Protein AF-A0A5N6WGV6-F1 (afdb_monomer_lite)

Sequence (139 aa):
MADHITPPGTVAKSPLTPPPSDRKVSFGVSSVVNVLRSHKKGCGVKPWAVYLLSPDNYEGILRALDSDSYLKSYLEDKIHHDYHPLPSRLTIRMPTPVHKIFCANVVRNIMKQLERFKQCNIGPKRDMQKKFNTSHRHD

Foldseek 3Di:
DDDDDDDPDPPPPPPPDDDPPPPQDADALVRVLVVLVCVVVVHPDDQKDKGQAAPVRVVVNVVVCVVPVPSVVCCVPFWDWDADNVSSMIMIHGQDPVNVVVVVVVVVVVVVVVVVVVVVVPDPPPPPDDDDDPDDDDD

pLDDT: mean 78.4, std 17.72, range [40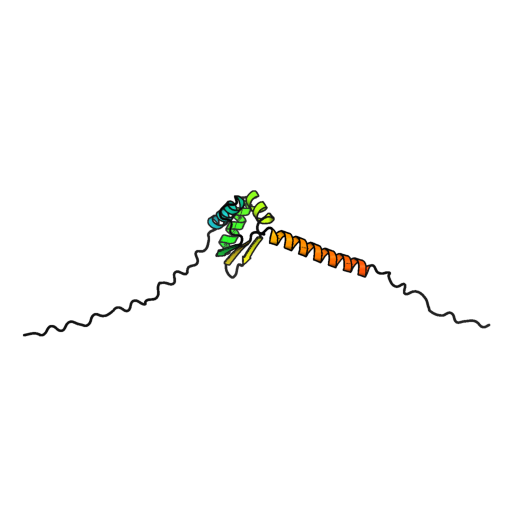.16, 97.75]

Structure (mmCIF, N/CA/C/O backbone):
data_AF-A0A5N6WGV6-F1
#
_entry.id   AF-A0A5N6WGV6-F1
#
loop_
_atom_site.group_PDB
_atom_site.id
_atom_site.type_symbol
_atom_site.label_atom_id
_atom_site.label_alt_id
_atom_site.label_comp_id
_atom_site.label_asym_id
_atom_site.label_entity_id
_atom_site.label_seq_id
_atom_site.pdbx_PDB_ins_code
_atom_site.Cartn_x
_atom_site.Cartn_y
_atom_site.Cartn_z
_atom_site.occupancy
_atom_site.B_iso_or_equiv
_atom_site.auth_seq_id
_atom_site.auth_comp_id
_atom_site.auth_asym_id
_atom_site.auth_atom_id
_atom_site.pdbx_PDB_model_num
ATOM 1 N N . MET A 1 1 ? -5.534 -24.717 -80.598 1.00 40.16 1 MET A N 1
ATOM 2 C CA . MET A 1 1 ? -5.044 -23.521 -79.883 1.00 40.16 1 MET A CA 1
ATOM 3 C C . MET A 1 1 ? -5.454 -23.701 -78.432 1.00 40.16 1 MET A C 1
ATOM 5 O O . MET A 1 1 ? -6.576 -24.129 -78.217 1.00 40.16 1 MET A O 1
ATOM 9 N N . ALA A 1 2 ? -4.515 -23.592 -77.492 1.00 43.16 2 ALA A N 1
ATOM 10 C CA . ALA A 1 2 ? -4.684 -24.050 -76.112 1.00 43.16 2 ALA A CA 1
ATOM 11 C C . ALA A 1 2 ? -5.329 -22.968 -75.233 1.00 43.16 2 ALA A C 1
ATOM 13 O O . ALA A 1 2 ? -4.812 -21.854 -75.162 1.00 43.16 2 ALA A O 1
ATOM 14 N N . ASP A 1 3 ? -6.422 -23.318 -74.554 1.00 51.19 3 ASP A N 1
ATOM 15 C CA . ASP A 1 3 ? -7.105 -22.453 -73.595 1.00 51.19 3 ASP A CA 1
ATOM 16 C C . ASP A 1 3 ? -6.370 -22.466 -72.246 1.00 51.19 3 ASP A C 1
ATOM 18 O O . ASP A 1 3 ? -6.244 -23.492 -71.573 1.00 51.19 3 ASP A O 1
ATOM 22 N N . HIS A 1 4 ? -5.854 -21.299 -71.862 1.00 55.84 4 HIS A N 1
ATOM 23 C CA . HIS A 1 4 ? -5.210 -21.036 -70.579 1.00 55.84 4 HIS A CA 1
ATOM 24 C C . HIS A 1 4 ? -6.254 -21.036 -69.449 1.00 55.84 4 HIS A C 1
ATOM 26 O O . HIS A 1 4 ? -6.951 -20.046 -69.237 1.00 55.84 4 HIS A O 1
ATOM 32 N N . ILE A 1 5 ? -6.338 -22.125 -68.683 1.00 55.97 5 ILE A N 1
ATOM 33 C CA . ILE A 1 5 ? -7.098 -22.159 -67.426 1.00 55.97 5 ILE A CA 1
ATOM 34 C C . ILE A 1 5 ? -6.183 -21.654 -66.302 1.00 55.97 5 ILE A C 1
ATOM 36 O O . ILE A 1 5 ? -5.235 -22.328 -65.900 1.00 55.97 5 ILE A O 1
ATOM 40 N N . THR A 1 6 ? -6.446 -20.446 -65.803 1.00 60.00 6 THR A N 1
ATOM 41 C CA . THR A 1 6 ? -5.812 -19.899 -64.593 1.00 60.00 6 THR A CA 1
ATOM 42 C C . THR A 1 6 ? -6.353 -20.631 -63.353 1.00 60.00 6 THR A C 1
ATOM 44 O O . THR A 1 6 ? -7.573 -20.724 -63.208 1.00 60.00 6 THR A O 1
ATOM 47 N N . PRO A 1 7 ? -5.512 -21.140 -62.431 1.00 64.75 7 PRO A N 1
ATOM 48 C CA . PRO A 1 7 ? -6.003 -21.745 -61.195 1.00 64.75 7 PRO A CA 1
ATOM 49 C C . PRO A 1 7 ? -6.615 -20.668 -60.283 1.00 64.75 7 PRO A C 1
ATOM 51 O O . PRO A 1 7 ? -6.072 -19.562 -60.213 1.00 64.75 7 PRO A O 1
ATOM 54 N N . PRO A 1 8 ? -7.701 -20.955 -59.542 1.00 55.06 8 PRO A N 1
ATOM 55 C CA . PRO A 1 8 ? -8.244 -20.001 -58.587 1.00 55.06 8 PRO A CA 1
ATOM 56 C C . PRO A 1 8 ? -7.237 -19.803 -57.450 1.00 55.06 8 PRO A C 1
ATOM 58 O O . PRO A 1 8 ? -6.778 -20.763 -56.831 1.00 55.06 8 PRO A O 1
ATOM 61 N N . GLY A 1 9 ? -6.878 -18.544 -57.197 1.00 47.94 9 GLY A N 1
ATOM 62 C CA . GLY A 1 9 ? -5.940 -18.163 -56.150 1.00 47.94 9 GLY A CA 1
ATOM 63 C C . GLY A 1 9 ? -6.399 -18.669 -54.786 1.00 47.94 9 GLY A C 1
ATOM 64 O O . GLY A 1 9 ? -7.465 -18.298 -54.293 1.00 47.94 9 GLY A O 1
ATOM 65 N N . THR A 1 10 ? -5.577 -19.514 -54.171 1.00 56.72 10 THR A N 1
ATOM 66 C CA . THR A 1 10 ? -5.733 -19.959 -52.790 1.00 56.72 10 THR A CA 1
ATOM 67 C C . THR A 1 10 ? -5.670 -18.737 -51.882 1.00 56.72 10 THR A C 1
ATOM 69 O O . THR A 1 10 ? -4.593 -18.229 -51.572 1.00 56.72 10 THR A O 1
ATOM 72 N N . VAL A 1 11 ? -6.829 -18.242 -51.449 1.00 60.62 11 VAL A N 1
ATOM 73 C CA . VAL A 1 11 ? -6.900 -17.284 -50.347 1.00 60.62 11 VAL A CA 1
ATOM 74 C C . VAL A 1 11 ? -6.426 -18.031 -49.109 1.00 60.62 11 VAL A C 1
ATOM 76 O O . VAL A 1 11 ? -7.176 -18.797 -48.500 1.00 60.62 11 VAL A O 1
ATOM 79 N N . ALA A 1 12 ? -5.158 -17.838 -48.753 1.00 54.72 12 ALA A N 1
ATOM 80 C CA . ALA A 1 12 ? -4.668 -18.168 -47.432 1.00 54.72 12 ALA A CA 1
ATOM 81 C C . ALA A 1 12 ? -5.541 -17.396 -46.436 1.00 54.72 12 ALA A C 1
ATOM 83 O O . ALA A 1 12 ? -5.409 -16.182 -46.277 1.00 54.72 12 ALA A O 1
ATOM 84 N N . LYS A 1 13 ? -6.492 -18.093 -45.806 1.00 57.94 13 LYS A N 1
ATOM 85 C CA . LYS A 1 13 ? -7.218 -17.595 -44.640 1.00 57.94 13 LYS A CA 1
ATOM 86 C C . LYS A 1 13 ? -6.210 -17.501 -43.500 1.00 57.94 13 LYS A C 1
ATOM 88 O O . LYS A 1 13 ? -6.140 -18.386 -42.653 1.00 57.94 13 LYS A O 1
ATOM 93 N N . SER A 1 14 ? -5.407 -16.443 -43.493 1.00 59.81 14 SER A N 1
ATOM 94 C CA . SER A 1 14 ? -4.746 -16.011 -42.270 1.00 59.81 14 SER A CA 1
ATOM 95 C C . SER A 1 14 ? -5.850 -15.772 -41.238 1.00 59.81 14 SER A C 1
ATOM 97 O O . SER A 1 14 ? -6.802 -15.044 -41.541 1.00 59.81 14 SER A O 1
ATOM 99 N N . PRO A 1 15 ? -5.807 -16.411 -40.060 1.00 60.44 15 PRO A N 1
ATOM 100 C CA . PRO A 1 15 ? -6.815 -16.168 -39.044 1.00 60.44 15 PRO A CA 1
ATOM 101 C C . PRO A 1 15 ? -6.777 -14.681 -38.664 1.00 60.44 15 PRO A C 1
ATOM 103 O O . PRO A 1 15 ? -5.726 -14.146 -38.327 1.00 60.44 15 PRO A O 1
ATOM 106 N N . LEU A 1 16 ? -7.936 -14.020 -38.724 1.00 60.38 16 LEU A N 1
ATOM 107 C CA . LEU A 1 16 ? -8.143 -12.600 -38.392 1.00 60.38 16 LEU A CA 1
ATOM 108 C C . LEU A 1 16 ? -8.002 -12.284 -36.893 1.00 60.38 16 LEU A C 1
ATOM 110 O O . LEU A 1 16 ? -8.313 -11.177 -36.461 1.00 60.38 16 LEU A O 1
ATOM 114 N N . THR A 1 17 ? -7.557 -13.234 -36.075 1.00 60.72 17 THR A N 1
ATOM 115 C CA . THR A 1 17 ? -7.264 -12.961 -34.671 1.00 60.72 17 THR A CA 1
ATOM 116 C C . TH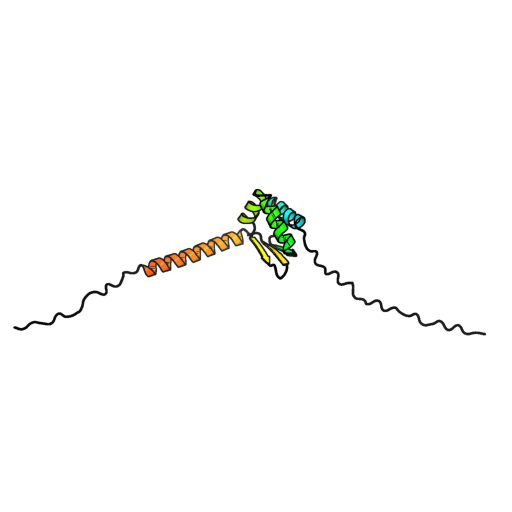R A 1 17 ? -5.900 -12.285 -34.574 1.00 60.72 17 THR A C 1
ATOM 118 O O . THR A 1 17 ? -4.899 -12.926 -34.911 1.00 60.72 17 THR A O 1
ATOM 121 N N . PRO A 1 18 ? -5.810 -11.029 -34.089 1.00 65.75 18 PRO A N 1
ATOM 122 C CA . PRO A 1 18 ? -4.525 -10.513 -33.647 1.00 65.75 18 PRO A CA 1
ATOM 123 C C . PRO A 1 18 ? -3.945 -11.496 -32.617 1.00 65.75 18 PRO A C 1
ATOM 125 O O . PRO A 1 18 ? -4.715 -12.103 -31.859 1.00 65.75 18 PRO A O 1
ATOM 128 N N . PRO A 1 19 ? -2.614 -11.694 -32.573 1.00 63.59 19 PRO A N 1
ATOM 129 C CA . PRO A 1 19 ? -2.013 -12.487 -31.511 1.00 63.59 19 PRO A CA 1
ATOM 130 C C . PRO A 1 19 ? -2.505 -11.930 -30.169 1.00 63.59 19 PRO A C 1
ATOM 132 O O . PRO A 1 19 ? -2.621 -10.707 -30.047 1.00 63.59 19 PRO A O 1
ATOM 135 N N . PRO A 1 20 ? -2.820 -12.776 -29.173 1.00 53.84 20 PRO A N 1
ATOM 136 C CA . PRO A 1 20 ? -3.247 -12.308 -27.864 1.00 53.84 20 PRO A CA 1
ATOM 137 C C . PRO A 1 20 ? -2.082 -11.566 -27.200 1.00 53.84 20 PRO A C 1
ATOM 139 O O . PRO A 1 20 ? -1.301 -12.121 -26.431 1.00 53.84 20 PRO A O 1
ATOM 142 N N . SER A 1 21 ? -1.939 -10.285 -27.523 1.00 59.19 21 SER A N 1
ATOM 143 C CA . SER A 1 21 ? -1.007 -9.361 -26.894 1.00 59.19 21 SER A CA 1
ATOM 144 C C . SER A 1 21 ? -1.687 -8.746 -25.680 1.00 59.19 21 SER A C 1
ATOM 146 O O . SER A 1 21 ? -1.781 -7.532 -25.547 1.00 59.19 21 SER A O 1
ATOM 148 N N . ASP A 1 22 ? -2.164 -9.609 -24.790 1.00 50.19 22 ASP A N 1
ATOM 149 C CA . ASP A 1 22 ? -2.624 -9.216 -23.461 1.00 50.19 22 ASP A CA 1
ATOM 150 C C . ASP A 1 22 ? -1.669 -9.777 -22.400 1.00 50.19 22 ASP A C 1
ATOM 152 O O . ASP A 1 22 ? -2.046 -10.127 -21.279 1.00 50.19 22 ASP A O 1
ATOM 156 N N . ARG A 1 23 ? -0.376 -9.866 -22.756 1.00 53.47 23 ARG A N 1
ATOM 157 C CA . ARG A 1 23 ? 0.693 -9.987 -21.767 1.00 53.47 23 ARG A CA 1
ATOM 158 C C . ARG A 1 23 ? 0.709 -8.678 -20.989 1.00 53.47 23 ARG A C 1
ATOM 160 O O . ARG A 1 23 ? 1.451 -7.760 -21.326 1.00 53.47 23 ARG A O 1
ATOM 167 N N . LYS A 1 24 ? -0.148 -8.579 -19.969 1.00 58.66 24 LYS A N 1
ATOM 168 C CA . LYS A 1 24 ? -0.090 -7.520 -18.961 1.00 58.66 24 LYS A CA 1
ATOM 169 C C . LYS A 1 24 ? 1.347 -7.468 -18.475 1.00 58.66 24 LYS A C 1
ATOM 171 O O . LYS A 1 24 ? 1.834 -8.419 -17.869 1.00 58.66 24 LYS A O 1
ATOM 176 N N . VAL A 1 25 ? 2.034 -6.394 -18.843 1.00 65.75 25 VAL A N 1
ATOM 177 C CA . VAL A 1 25 ? 3.453 -6.226 -18.555 1.00 65.75 25 VAL A CA 1
ATOM 178 C C . VAL A 1 25 ? 3.596 -6.251 -17.036 1.00 65.75 25 VAL A C 1
ATOM 180 O O . VAL A 1 25 ? 3.031 -5.403 -16.343 1.00 65.75 25 VAL A O 1
ATOM 183 N N . SER A 1 26 ? 4.281 -7.271 -16.514 1.00 70.94 26 SER A N 1
ATOM 184 C CA . SER A 1 26 ? 4.645 -7.304 -15.100 1.00 70.94 26 SER A CA 1
ATOM 185 C C . SER A 1 26 ? 5.575 -6.130 -14.841 1.00 70.94 26 SER A C 1
ATOM 187 O O . SER A 1 26 ? 6.547 -5.926 -15.570 1.00 70.94 26 SER A O 1
ATOM 189 N N . PHE A 1 27 ? 5.285 -5.356 -13.804 1.00 83.81 27 PHE A N 1
ATOM 190 C CA . PHE A 1 27 ? 6.161 -4.270 -13.401 1.00 83.81 27 PHE A CA 1
ATOM 191 C C . PHE A 1 27 ? 7.390 -4.854 -12.705 1.00 83.81 27 PHE A C 1
ATOM 193 O O . PHE A 1 27 ? 7.282 -5.797 -11.923 1.00 83.81 27 PHE A O 1
ATOM 200 N N . GLY A 1 28 ? 8.563 -4.300 -13.003 1.00 88.12 28 GLY A N 1
ATOM 201 C CA . GLY A 1 28 ? 9.787 -4.620 -12.275 1.00 88.12 28 GLY A CA 1
ATOM 202 C C . GLY A 1 28 ? 9.891 -3.822 -10.975 1.00 88.12 28 GLY A C 1
ATOM 203 O O . GLY A 1 28 ? 9.239 -2.786 -10.810 1.00 88.12 28 GLY A O 1
ATOM 204 N N . VAL A 1 29 ? 10.780 -4.271 -10.085 1.00 90.94 29 VAL A N 1
ATOM 205 C CA . VAL A 1 29 ? 11.099 -3.612 -8.805 1.00 90.94 29 VAL A CA 1
ATOM 206 C C . VAL A 1 29 ? 11.349 -2.111 -8.989 1.00 90.94 29 VAL A C 1
ATOM 208 O O . VAL A 1 29 ? 10.675 -1.278 -8.381 1.00 90.94 29 VAL A O 1
ATOM 211 N N . SER A 1 30 ? 12.273 -1.749 -9.885 1.00 91.31 30 SER A N 1
ATOM 212 C CA . SER A 1 30 ? 12.692 -0.358 -10.090 1.00 91.31 30 SER A CA 1
ATOM 213 C C . SER A 1 30 ? 11.562 0.539 -10.591 1.00 91.31 30 SER A C 1
ATOM 215 O O . SER A 1 30 ? 11.488 1.707 -10.210 1.00 91.31 30 SER A O 1
ATOM 217 N N . SER A 1 31 ? 10.650 0.007 -11.411 1.00 90.44 31 SER A N 1
ATOM 218 C CA . SER A 1 31 ? 9.503 0.760 -11.921 1.00 90.44 31 SER A CA 1
ATOM 219 C C . SER A 1 31 ? 8.574 1.182 -10.786 1.00 90.44 31 SER A C 1
ATOM 221 O O . SER A 1 31 ? 8.208 2.353 -10.697 1.00 90.44 31 SER A O 1
ATOM 223 N N . VAL A 1 32 ? 8.233 0.256 -9.887 1.00 90.44 32 VAL A N 1
ATOM 224 C CA . VAL A 1 32 ? 7.341 0.551 -8.758 1.00 90.44 32 VAL A CA 1
ATOM 225 C C . VAL A 1 32 ? 8.029 1.455 -7.734 1.00 90.44 32 VAL A C 1
ATOM 227 O O . VAL A 1 32 ? 7.428 2.422 -7.273 1.00 90.44 32 VAL A O 1
ATOM 230 N N . VAL A 1 33 ? 9.310 1.232 -7.434 1.00 92.25 33 VAL A N 1
ATOM 231 C CA . VAL A 1 33 ? 10.074 2.116 -6.534 1.00 92.25 33 VAL A CA 1
ATOM 232 C C . VAL A 1 33 ? 10.128 3.551 -7.077 1.00 92.25 33 VAL A C 1
ATOM 234 O O . VAL A 1 33 ? 9.946 4.512 -6.326 1.00 92.25 33 VAL A O 1
ATOM 237 N N . ASN A 1 34 ? 10.300 3.729 -8.388 1.00 91.00 34 ASN A N 1
ATOM 238 C CA . ASN A 1 34 ? 10.281 5.053 -9.012 1.00 91.00 34 ASN A CA 1
ATOM 239 C C . ASN A 1 34 ? 8.900 5.718 -8.955 1.00 91.00 34 ASN A C 1
ATOM 241 O O . ASN A 1 34 ? 8.823 6.938 -8.782 1.00 91.00 34 ASN A O 1
ATOM 245 N N . VAL A 1 35 ? 7.815 4.941 -9.037 1.00 89.06 35 VAL A N 1
ATOM 246 C CA . VAL A 1 35 ? 6.460 5.448 -8.777 1.00 89.06 35 VAL A CA 1
ATOM 247 C C . VAL A 1 35 ? 6.355 5.953 -7.341 1.00 89.06 35 VAL A C 1
ATOM 249 O O . VAL A 1 35 ? 5.914 7.079 -7.138 1.00 89.06 35 VAL A O 1
ATOM 252 N N . LEU A 1 36 ? 6.797 5.174 -6.350 1.00 89.31 36 LEU A N 1
ATOM 253 C CA . LEU A 1 36 ? 6.748 5.574 -4.939 1.00 89.31 36 LEU A CA 1
ATOM 254 C C . LEU A 1 36 ? 7.553 6.856 -4.677 1.00 89.31 36 LEU A C 1
ATOM 256 O O . LEU A 1 36 ? 7.099 7.757 -3.969 1.00 89.31 36 LEU A O 1
ATOM 260 N N . ARG A 1 37 ? 8.726 6.992 -5.304 1.00 91.56 37 ARG A N 1
ATOM 261 C CA . ARG A 1 37 ? 9.537 8.218 -5.232 1.00 91.56 37 ARG A CA 1
ATOM 262 C C . ARG A 1 37 ? 8.859 9.409 -5.900 1.00 91.56 37 ARG A C 1
ATOM 264 O O . ARG A 1 37 ? 8.878 10.506 -5.349 1.00 91.56 37 ARG A O 1
ATOM 271 N N . SER A 1 38 ? 8.259 9.208 -7.070 1.00 88.50 38 SER A N 1
ATOM 272 C CA . SER A 1 38 ? 7.506 10.256 -7.774 1.00 88.50 38 SER A CA 1
ATOM 273 C C . SER A 1 38 ? 6.302 10.704 -6.955 1.00 88.50 38 SER A C 1
ATOM 275 O O . SER A 1 38 ? 6.059 11.901 -6.813 1.00 88.50 38 SER A O 1
ATOM 277 N N . HIS A 1 39 ? 5.628 9.745 -6.322 1.00 87.00 39 HIS A N 1
ATOM 278 C CA . HIS A 1 39 ? 4.524 9.994 -5.418 1.00 87.00 39 HIS A CA 1
ATOM 279 C C . HIS A 1 39 ? 4.949 10.894 -4.253 1.00 87.00 39 HIS A C 1
ATOM 281 O O . HIS A 1 39 ? 4.318 11.913 -3.980 1.00 87.00 39 HIS A O 1
ATOM 287 N N . LYS A 1 40 ? 6.066 10.564 -3.602 1.00 87.00 40 LYS A N 1
ATOM 288 C CA . LYS A 1 40 ? 6.642 11.371 -2.522 1.00 87.00 40 LYS A CA 1
ATOM 289 C C . LYS A 1 40 ? 6.958 12.809 -2.939 1.00 87.00 40 LYS A C 1
ATOM 291 O O . LYS A 1 40 ? 6.815 13.718 -2.128 1.00 87.00 40 LYS A O 1
ATOM 296 N N . LYS A 1 41 ? 7.349 13.017 -4.198 1.00 88.44 41 LYS A N 1
ATOM 297 C CA . LYS A 1 41 ? 7.597 14.343 -4.787 1.00 88.44 41 LYS A CA 1
ATOM 298 C C . LYS A 1 41 ? 6.317 15.083 -5.206 1.00 88.44 41 LYS A C 1
ATOM 300 O O . LYS A 1 41 ? 6.406 16.231 -5.621 1.00 88.44 41 LYS A O 1
ATOM 305 N N . GLY A 1 42 ? 5.146 14.450 -5.113 1.00 82.38 42 GLY A N 1
ATOM 306 C CA . GLY A 1 42 ? 3.867 15.020 -5.545 1.00 82.38 42 GLY A CA 1
ATOM 307 C C . GLY A 1 42 ? 3.629 14.969 -7.059 1.00 82.38 42 GLY A C 1
ATOM 308 O O . GLY A 1 42 ? 2.706 15.610 -7.552 1.00 82.38 42 GLY A O 1
ATOM 309 N N . CYS A 1 43 ? 4.427 14.206 -7.811 1.00 81.62 43 CYS A N 1
ATOM 310 C CA . CYS A 1 43 ? 4.352 14.159 -9.271 1.00 81.62 43 CYS A CA 1
ATOM 311 C C . CYS A 1 43 ? 3.529 12.960 -9.759 1.00 81.62 43 CYS A C 1
ATOM 313 O O . CYS A 1 43 ? 3.806 11.822 -9.383 1.00 81.62 43 CYS A O 1
ATOM 315 N N . GLY A 1 44 ? 2.558 13.200 -10.653 1.00 69.69 44 GLY A N 1
ATOM 316 C CA . GLY A 1 44 ? 1.834 12.129 -11.358 1.00 69.69 44 GLY A CA 1
ATOM 317 C C . GLY A 1 44 ? 1.010 11.212 -10.447 1.00 69.69 44 GLY A C 1
ATOM 318 O O . GLY A 1 44 ? 0.816 10.036 -10.757 1.00 69.69 44 GLY A O 1
ATOM 319 N N . VAL A 1 45 ? 0.552 11.736 -9.308 1.00 68.50 45 VAL A N 1
ATOM 320 C CA . VAL A 1 45 ? -0.126 10.969 -8.262 1.00 68.50 45 VAL A CA 1
ATOM 321 C C . VAL A 1 45 ? -1.516 10.542 -8.721 1.00 68.50 45 VAL A C 1
ATOM 323 O O . VAL A 1 45 ? -2.435 11.355 -8.814 1.00 68.50 45 VAL A O 1
ATOM 326 N N . LYS A 1 46 ? -1.695 9.239 -8.949 1.00 80.00 46 LYS A N 1
ATOM 327 C CA . LYS A 1 46 ? -3.030 8.641 -8.994 1.00 80.00 46 LYS A CA 1
ATOM 328 C C . LYS A 1 46 ? -3.439 8.248 -7.574 1.00 80.00 46 LYS A C 1
ATOM 330 O O . LYS A 1 46 ? -2.639 7.621 -6.880 1.00 80.00 46 LYS A O 1
ATOM 335 N N . PRO A 1 47 ? -4.675 8.554 -7.138 1.00 80.38 47 PRO A N 1
ATOM 336 C CA . PRO A 1 47 ? -5.137 8.186 -5.801 1.00 80.38 47 PRO A CA 1
ATOM 337 C C . PRO A 1 47 ? -5.259 6.667 -5.616 1.00 80.38 47 PRO A C 1
ATOM 339 O O . PRO A 1 47 ? -5.297 6.177 -4.491 1.00 80.38 47 PRO A O 1
ATOM 342 N N . TRP A 1 48 ? -5.311 5.925 -6.721 1.00 88.19 48 TRP A N 1
ATOM 343 C CA . TRP A 1 48 ? -5.349 4.475 -6.761 1.00 88.19 48 TRP A CA 1
ATOM 344 C C . TRP A 1 48 ? -4.553 3.997 -7.976 1.00 88.19 48 TRP A C 1
ATOM 346 O O . TRP A 1 48 ? -4.805 4.429 -9.103 1.00 88.19 48 TRP A O 1
ATOM 356 N N . ALA A 1 49 ? -3.601 3.097 -7.747 1.00 87.94 49 ALA A N 1
ATOM 357 C CA . ALA A 1 49 ? -2.933 2.336 -8.790 1.00 87.94 49 ALA A CA 1
ATOM 358 C C . ALA A 1 49 ? -2.856 0.843 -8.434 1.00 87.94 49 ALA A C 1
ATOM 360 O O . ALA A 1 49 ? -2.782 0.472 -7.263 1.00 87.94 49 ALA A O 1
ATOM 361 N N . VAL A 1 50 ? -2.881 -0.015 -9.455 1.00 91.62 50 VAL A N 1
ATOM 362 C CA . VAL A 1 50 ? -2.702 -1.465 -9.318 1.00 91.62 50 VAL A CA 1
ATOM 363 C C . VAL A 1 50 ? -1.581 -1.891 -10.252 1.00 91.62 50 VAL A C 1
ATOM 365 O O . VAL A 1 50 ? -1.618 -1.589 -11.444 1.00 91.62 50 VAL A O 1
ATOM 368 N N . TYR A 1 51 ? -0.603 -2.605 -9.708 1.00 90.50 51 TYR A N 1
ATOM 369 C CA . TYR A 1 51 ? 0.560 -3.108 -10.425 1.00 90.50 51 TYR A CA 1
ATOM 370 C C . TYR A 1 51 ? 0.526 -4.632 -10.429 1.00 90.50 51 TYR A C 1
ATOM 372 O O . TYR A 1 51 ? 0.391 -5.250 -9.373 1.00 90.50 51 TYR A O 1
ATOM 380 N N . LEU A 1 52 ? 0.650 -5.239 -11.611 1.00 93.19 52 LEU A N 1
ATOM 381 C CA . LEU A 1 52 ? 0.911 -6.671 -11.713 1.00 93.19 52 LEU A CA 1
ATOM 382 C C . LEU A 1 52 ? 2.380 -6.907 -11.349 1.00 93.19 52 LEU A C 1
ATOM 384 O O . LEU A 1 52 ? 3.270 -6.334 -11.977 1.00 93.19 52 LEU A O 1
ATOM 388 N N . LEU A 1 53 ? 2.610 -7.688 -10.303 1.00 92.06 53 LEU A N 1
ATOM 389 C CA . LEU A 1 53 ? 3.889 -7.824 -9.631 1.00 92.06 53 LEU A CA 1
ATOM 390 C C . LEU A 1 53 ? 4.028 -9.241 -9.065 1.00 92.06 53 LEU A C 1
ATOM 392 O O . LEU A 1 53 ? 3.267 -9.637 -8.177 1.00 92.06 53 LEU A O 1
ATOM 396 N N . SER A 1 54 ? 4.998 -10.003 -9.569 1.00 92.31 54 SER A N 1
ATOM 397 C CA . SER A 1 54 ? 5.302 -11.336 -9.035 1.00 92.31 54 SER A CA 1
ATOM 398 C C . SER A 1 54 ? 5.790 -11.273 -7.577 1.00 92.31 54 SER A C 1
ATOM 400 O O . SER A 1 54 ? 6.291 -10.224 -7.156 1.00 92.31 54 SER A O 1
ATOM 402 N N . PRO A 1 55 ? 5.693 -12.376 -6.813 1.00 93.25 55 PRO A N 1
ATOM 403 C CA . PRO A 1 55 ? 6.175 -12.424 -5.431 1.00 93.25 55 PRO A CA 1
ATOM 404 C C . PRO A 1 55 ? 7.650 -12.025 -5.301 1.00 93.25 55 PRO A C 1
ATOM 406 O O . PRO A 1 55 ? 7.972 -11.162 -4.491 1.00 93.25 55 PRO A O 1
ATOM 409 N N . ASP A 1 56 ? 8.519 -12.529 -6.181 1.00 93.50 56 ASP A N 1
ATOM 410 C CA . ASP A 1 56 ? 9.955 -12.203 -6.177 1.00 93.50 56 ASP A CA 1
ATOM 411 C C . ASP A 1 56 ? 10.222 -10.706 -6.378 1.00 93.50 56 ASP A C 1
ATOM 413 O O . ASP A 1 56 ? 11.105 -10.112 -5.752 1.00 93.50 56 ASP A O 1
ATOM 417 N N . ASN A 1 57 ? 9.438 -10.068 -7.254 1.00 93.56 57 ASN A N 1
ATOM 418 C CA . ASN A 1 57 ? 9.531 -8.631 -7.470 1.00 93.56 57 ASN A CA 1
ATOM 419 C C . ASN A 1 57 ? 8.978 -7.857 -6.269 1.00 93.56 57 ASN A C 1
ATOM 421 O O . ASN A 1 57 ? 9.518 -6.810 -5.924 1.00 93.56 57 ASN A O 1
ATOM 425 N N . TYR A 1 58 ? 7.935 -8.354 -5.605 1.00 94.19 58 TYR A N 1
ATOM 426 C CA . TYR A 1 58 ? 7.443 -7.742 -4.374 1.00 94.19 58 TYR A CA 1
ATOM 427 C C . TYR A 1 58 ? 8.486 -7.798 -3.257 1.00 94.19 58 TYR A C 1
ATOM 429 O O . TYR A 1 58 ? 8.791 -6.765 -2.665 1.00 94.19 58 TYR A O 1
ATOM 437 N N . GLU A 1 59 ? 9.130 -8.944 -3.044 1.00 94.81 59 GLU A N 1
ATOM 438 C CA . GLU A 1 59 ? 10.259 -9.040 -2.115 1.00 94.81 59 GLU A CA 1
ATOM 439 C C . GLU A 1 59 ? 11.412 -8.113 -2.509 1.00 94.81 59 GLU A C 1
ATOM 441 O O . GLU A 1 59 ? 12.027 -7.476 -1.656 1.00 94.81 59 GLU A O 1
ATOM 446 N N . GLY A 1 60 ? 11.691 -7.986 -3.809 1.00 95.25 60 GLY A N 1
ATOM 447 C CA . GLY A 1 60 ? 12.670 -7.032 -4.321 1.00 95.25 60 GLY A CA 1
ATOM 448 C C . GLY A 1 60 ? 12.338 -5.583 -3.960 1.00 95.25 60 GLY A C 1
ATOM 449 O O . GLY A 1 60 ? 13.241 -4.824 -3.609 1.00 95.25 60 GLY A O 1
ATOM 450 N N . ILE A 1 61 ? 11.057 -5.203 -3.987 1.00 94.19 61 ILE A N 1
ATOM 451 C CA . ILE A 1 61 ? 10.607 -3.884 -3.525 1.00 94.19 61 ILE A CA 1
ATOM 452 C C . ILE A 1 61 ? 10.824 -3.740 -2.022 1.00 94.19 61 ILE A C 1
ATOM 454 O O . ILE A 1 61 ? 11.345 -2.710 -1.604 1.00 94.19 61 ILE A O 1
ATOM 458 N N . LEU A 1 62 ? 10.474 -4.748 -1.218 1.00 94.44 62 LEU A N 1
ATOM 459 C CA . LEU A 1 62 ? 10.688 -4.702 0.233 1.00 94.44 62 LEU A CA 1
ATOM 460 C C . LEU A 1 62 ? 12.172 -4.495 0.568 1.00 94.44 62 LEU A C 1
ATOM 462 O O . LEU A 1 62 ? 12.504 -3.570 1.303 1.00 94.44 62 LEU A O 1
ATOM 466 N N . ARG A 1 63 ? 13.076 -5.246 -0.078 1.00 95.62 63 ARG A N 1
ATOM 467 C CA . ARG A 1 63 ? 14.533 -5.064 0.072 1.00 95.62 63 ARG A CA 1
ATOM 468 C C . ARG A 1 63 ? 15.001 -3.665 -0.348 1.00 95.62 63 ARG A C 1
ATOM 470 O O . ARG A 1 63 ? 15.857 -3.067 0.306 1.00 95.62 63 ARG A O 1
ATOM 477 N N . ALA A 1 64 ? 14.445 -3.128 -1.435 1.00 94.00 64 ALA A N 1
ATOM 478 C CA . ALA A 1 64 ? 14.757 -1.775 -1.889 1.00 94.00 64 ALA A CA 1
ATOM 479 C C . ALA A 1 64 ? 14.270 -0.701 -0.898 1.00 94.00 64 ALA A C 1
ATOM 481 O O . ALA A 1 64 ? 14.949 0.308 -0.718 1.00 94.00 64 ALA A O 1
ATOM 482 N N . LEU A 1 65 ? 13.127 -0.918 -0.241 1.00 93.38 65 LEU A N 1
ATOM 483 C CA . LEU A 1 65 ? 12.599 -0.035 0.802 1.00 93.38 65 LEU A CA 1
ATOM 484 C C . LEU A 1 65 ? 13.417 -0.121 2.092 1.00 93.38 65 LEU A C 1
ATOM 486 O O . LEU A 1 65 ? 13.663 0.907 2.713 1.00 93.38 65 LEU A O 1
ATOM 490 N N . ASP A 1 66 ? 13.893 -1.305 2.472 1.00 94.38 66 ASP A N 1
ATOM 491 C CA . ASP A 1 66 ? 14.773 -1.462 3.637 1.00 94.38 66 ASP A CA 1
ATOM 492 C C . ASP A 1 66 ? 16.101 -0.709 3.469 1.00 94.38 66 ASP A C 1
ATOM 494 O O . ASP A 1 66 ? 16.666 -0.216 4.443 1.00 94.38 66 ASP A O 1
ATOM 498 N N . SER A 1 67 ? 16.560 -0.548 2.225 1.00 94.31 67 SER A N 1
ATOM 499 C CA . SER A 1 67 ? 17.748 0.246 1.888 1.00 94.31 67 SER A CA 1
ATOM 500 C C . SER A 1 67 ? 17.490 1.765 1.862 1.00 94.31 67 SER A C 1
ATOM 502 O O . SER A 1 67 ? 18.436 2.548 1.865 1.00 94.31 67 SER A O 1
ATOM 504 N N . ASP A 1 68 ? 16.226 2.201 1.825 1.00 94.38 68 ASP A N 1
ATOM 505 C CA . ASP A 1 68 ? 15.799 3.604 1.720 1.00 94.38 68 ASP A CA 1
ATOM 506 C C . ASP A 1 68 ? 14.798 3.920 2.843 1.00 94.38 68 ASP A C 1
ATOM 508 O O . ASP A 1 68 ? 13.580 3.996 2.643 1.00 94.38 68 ASP A O 1
ATOM 512 N N . SER A 1 69 ? 15.325 4.101 4.060 1.00 92.25 69 SER A N 1
ATOM 513 C CA . SER A 1 69 ? 14.525 4.306 5.278 1.00 92.25 69 SER A CA 1
ATOM 514 C C . SER A 1 69 ? 13.561 5.492 5.174 1.00 92.25 69 SER A C 1
ATOM 516 O O . SER A 1 69 ? 12.449 5.453 5.705 1.00 92.25 69 SER A O 1
ATOM 518 N N . TYR A 1 70 ? 13.946 6.536 4.438 1.00 92.75 70 TYR A N 1
ATOM 519 C CA . TYR A 1 70 ? 13.115 7.715 4.235 1.00 92.75 70 TYR A CA 1
ATOM 520 C C . TYR A 1 70 ? 11.947 7.447 3.280 1.00 92.75 70 TYR A C 1
ATOM 522 O O . TYR A 1 70 ? 10.855 8.000 3.461 1.00 92.75 70 TYR A O 1
ATOM 530 N N . LEU A 1 71 ? 12.142 6.633 2.242 1.00 92.88 71 LEU A N 1
ATOM 531 C CA . LEU A 1 71 ? 11.047 6.191 1.383 1.00 92.88 71 LEU A CA 1
ATOM 532 C C . LEU A 1 71 ? 10.125 5.213 2.117 1.00 92.88 71 LEU A C 1
ATOM 534 O O . LEU A 1 71 ? 8.908 5.354 2.006 1.00 92.88 71 LEU A O 1
ATOM 538 N N . LYS A 1 72 ? 10.689 4.294 2.908 1.00 93.38 72 LYS A N 1
ATOM 539 C CA . LYS A 1 72 ? 9.934 3.340 3.730 1.00 93.38 72 LYS A CA 1
ATOM 540 C C . LYS A 1 72 ? 9.024 4.037 4.740 1.00 93.38 72 LYS A C 1
ATOM 542 O O . LYS A 1 72 ? 7.818 3.824 4.710 1.00 93.38 72 LYS A O 1
ATOM 547 N N . SER A 1 73 ? 9.569 4.954 5.543 1.00 93.19 73 SER A N 1
ATOM 548 C CA . SER A 1 73 ? 8.784 5.731 6.514 1.00 93.19 73 SER A CA 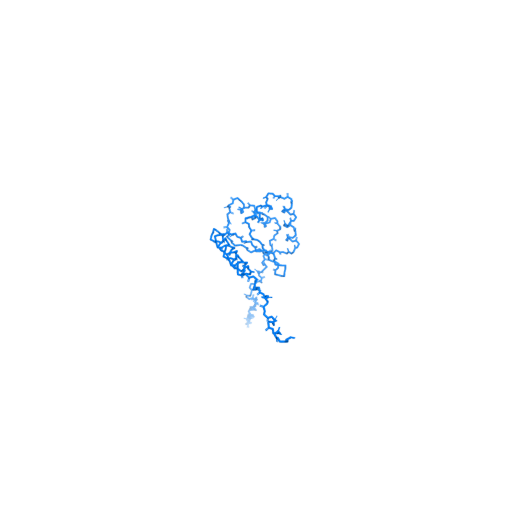1
ATOM 549 C C . SER A 1 73 ? 7.654 6.522 5.845 1.00 93.19 73 SER A C 1
ATOM 551 O O . SER A 1 73 ? 6.536 6.575 6.349 1.00 93.19 73 SER A O 1
ATOM 553 N N . TYR A 1 74 ? 7.915 7.097 4.667 1.00 90.94 74 TYR A N 1
ATOM 554 C CA . TYR A 1 74 ? 6.881 7.787 3.901 1.00 90.94 74 TYR A CA 1
ATOM 555 C C . TYR A 1 74 ? 5.780 6.844 3.404 1.00 90.94 74 TYR A C 1
ATOM 557 O O . TYR A 1 74 ? 4.607 7.210 3.449 1.00 90.94 74 TYR A O 1
ATOM 565 N N . LEU A 1 75 ? 6.147 5.656 2.916 1.00 90.19 75 LEU A N 1
ATOM 566 C CA . LEU A 1 75 ? 5.190 4.649 2.471 1.00 90.19 75 LEU A CA 1
ATOM 567 C C . LEU A 1 75 ? 4.273 4.238 3.629 1.00 90.19 75 LEU A C 1
ATOM 569 O O . LEU A 1 75 ? 3.062 4.282 3.465 1.00 90.19 75 LEU A O 1
ATOM 573 N N . GLU A 1 76 ? 4.838 3.918 4.793 1.00 90.12 76 GLU A N 1
ATOM 574 C CA . GLU A 1 76 ? 4.092 3.476 5.980 1.00 90.12 76 GLU A CA 1
ATOM 575 C C . GLU A 1 76 ? 3.135 4.551 6.528 1.00 90.12 76 GLU A C 1
ATOM 577 O O . GLU A 1 76 ? 2.031 4.235 6.963 1.00 90.12 76 GLU A O 1
ATOM 582 N N . ASP A 1 77 ? 3.526 5.827 6.477 1.00 88.06 77 ASP A N 1
ATOM 583 C CA . ASP A 1 77 ? 2.730 6.940 7.014 1.00 88.06 77 ASP A CA 1
ATOM 584 C C . ASP A 1 77 ? 1.701 7.491 6.008 1.00 88.06 77 ASP A C 1
ATOM 586 O O . ASP A 1 77 ? 0.593 7.896 6.373 1.00 88.06 77 ASP A O 1
ATOM 590 N N . LYS A 1 78 ? 2.055 7.561 4.718 1.00 86.00 78 LYS A N 1
ATOM 591 C CA . LYS A 1 78 ? 1.257 8.292 3.718 1.00 86.00 78 LYS A CA 1
ATOM 592 C C . LYS A 1 78 ? 0.533 7.411 2.717 1.00 86.00 78 LYS A C 1
ATOM 594 O O . LYS A 1 78 ? -0.379 7.925 2.070 1.00 86.00 78 LYS A O 1
ATOM 599 N N . ILE A 1 79 ? 0.906 6.144 2.565 1.00 88.75 79 ILE A N 1
ATOM 600 C CA . ILE A 1 79 ? 0.414 5.288 1.485 1.00 88.75 79 ILE A CA 1
ATOM 601 C C . ILE A 1 79 ? -0.162 3.994 2.054 1.00 88.75 79 ILE A C 1
ATOM 603 O O . ILE A 1 79 ? 0.505 3.240 2.752 1.00 88.75 79 ILE A O 1
ATOM 607 N N . HIS A 1 80 ? -1.397 3.675 1.680 1.00 88.81 80 HIS A N 1
ATOM 608 C CA . HIS A 1 80 ? -1.951 2.353 1.952 1.00 88.81 80 HIS A CA 1
ATOM 609 C C . HIS A 1 80 ? -1.577 1.429 0.798 1.00 88.81 80 HIS A C 1
ATOM 611 O O . HIS A 1 80 ? -1.820 1.759 -0.364 1.00 88.81 80 HIS A O 1
ATOM 617 N N . HIS A 1 81 ? -0.992 0.277 1.097 1.00 90.81 81 HIS A N 1
ATOM 618 C CA . HIS A 1 81 ? -0.633 -0.699 0.082 1.00 90.81 81 HIS A CA 1
ATOM 619 C C . HIS A 1 81 ? -1.026 -2.105 0.519 1.00 90.81 81 HIS A C 1
ATOM 621 O O . HIS A 1 81 ? -0.897 -2.445 1.689 1.00 90.81 81 HIS A O 1
ATOM 627 N N . ASP A 1 82 ? -1.481 -2.916 -0.433 1.00 92.62 82 ASP A N 1
ATOM 628 C CA . ASP A 1 82 ? -1.805 -4.322 -0.205 1.00 92.62 82 ASP A CA 1
ATOM 629 C C . ASP A 1 82 ? -1.242 -5.161 -1.335 1.00 92.62 82 ASP A C 1
ATOM 631 O O . ASP A 1 82 ? -1.462 -4.868 -2.517 1.00 92.62 82 ASP A O 1
ATOM 635 N N . TYR A 1 83 ? -0.546 -6.229 -0.967 1.00 94.62 83 TYR A N 1
ATOM 636 C CA . TYR A 1 83 ? -0.078 -7.216 -1.918 1.00 94.62 83 TYR A CA 1
ATOM 637 C C . TYR A 1 83 ? -0.929 -8.481 -1.849 1.00 94.62 83 TYR A C 1
ATOM 639 O O . TYR A 1 83 ? -1.092 -9.092 -0.795 1.00 94.62 83 TYR A O 1
ATOM 647 N N . HIS A 1 84 ? -1.455 -8.888 -3.000 1.00 94.31 84 HIS A N 1
ATOM 648 C CA . HIS A 1 84 ? -2.190 -10.129 -3.173 1.00 94.31 84 HIS A CA 1
ATOM 649 C C . HIS A 1 84 ? -1.331 -11.105 -3.994 1.00 94.31 84 HIS A C 1
ATOM 651 O O . HIS A 1 84 ? -1.207 -10.911 -5.208 1.00 94.31 84 HIS A O 1
ATOM 657 N N . PRO A 1 85 ? -0.764 -12.162 -3.380 1.00 89.88 85 PRO A N 1
ATOM 658 C CA . PRO A 1 85 ? 0.177 -13.058 -4.056 1.00 89.88 85 PRO A CA 1
ATOM 659 C C . PRO A 1 85 ? -0.488 -13.901 -5.150 1.00 89.88 85 PRO A C 1
ATOM 661 O O . PRO A 1 85 ? 0.064 -14.028 -6.240 1.00 89.88 85 PRO A O 1
ATOM 664 N N . LEU A 1 86 ? -1.709 -14.400 -4.906 1.00 90.12 86 LEU A N 1
ATOM 665 C CA . LEU A 1 86 ? -2.452 -15.240 -5.857 1.00 90.12 86 LEU A CA 1
ATOM 666 C C . LEU A 1 86 ? -2.685 -14.550 -7.212 1.00 90.12 86 LEU A C 1
ATOM 668 O O . LEU A 1 86 ? -2.294 -15.107 -8.234 1.00 90.12 86 LEU A O 1
ATOM 672 N N . PRO A 1 87 ? -3.258 -13.330 -7.273 1.00 91.06 87 PRO A N 1
ATOM 673 C CA . PRO A 1 87 ? -3.334 -12.598 -8.530 1.00 91.06 87 PRO A CA 1
ATOM 674 C C . PRO A 1 87 ? -2.020 -11.886 -8.890 1.00 91.06 87 PRO A C 1
ATOM 676 O O . PRO A 1 87 ? -1.984 -11.232 -9.931 1.00 91.06 87 PRO A O 1
ATOM 679 N N . SER A 1 88 ? -0.982 -11.964 -8.043 1.00 93.56 88 SER A N 1
ATOM 680 C CA . SER A 1 88 ? 0.285 -11.232 -8.167 1.00 93.56 88 SER A CA 1
ATOM 681 C C . SER A 1 88 ? 0.056 -9.733 -8.369 1.00 93.56 88 SER A C 1
ATOM 683 O O . SER A 1 88 ? 0.458 -9.152 -9.373 1.00 93.56 88 SER A O 1
ATOM 685 N N . ARG A 1 89 ? -0.680 -9.098 -7.450 1.00 94.25 89 ARG A N 1
ATOM 686 C CA . ARG A 1 89 ? -1.081 -7.686 -7.566 1.00 94.25 89 ARG A CA 1
ATOM 687 C C . ARG A 1 89 ? -0.686 -6.884 -6.346 1.00 94.25 89 ARG A C 1
ATOM 689 O O . ARG A 1 89 ? -1.091 -7.217 -5.239 1.00 94.25 89 ARG A O 1
ATOM 696 N N . LEU A 1 90 ? 0.006 -5.776 -6.579 1.00 93.50 90 LEU A N 1
ATOM 697 C CA . LEU A 1 90 ? 0.214 -4.726 -5.595 1.00 93.50 90 LEU A CA 1
ATOM 698 C C . LEU A 1 90 ? -0.785 -3.600 -5.851 1.00 93.50 90 LEU A C 1
ATOM 700 O O . LEU A 1 90 ? -0.768 -2.970 -6.909 1.00 93.50 90 LEU A O 1
ATOM 704 N N . THR A 1 91 ? -1.640 -3.334 -4.876 1.00 92.50 91 THR A N 1
ATOM 705 C CA . THR A 1 91 ? -2.552 -2.194 -4.892 1.00 92.50 91 THR A CA 1
ATOM 706 C C . THR A 1 91 ? -1.956 -1.085 -4.045 1.00 92.50 91 THR A C 1
ATOM 708 O O . THR A 1 91 ? -1.612 -1.315 -2.894 1.00 92.50 91 THR A O 1
ATOM 711 N N . ILE A 1 92 ? -1.847 0.116 -4.609 1.00 90.25 92 ILE A N 1
ATOM 712 C CA . ILE A 1 92 ? -1.371 1.321 -3.929 1.00 90.25 92 ILE A CA 1
ATOM 713 C C . ILE A 1 92 ? -2.517 2.327 -3.893 1.00 90.25 92 ILE A C 1
ATOM 715 O O . ILE A 1 92 ? -3.115 2.643 -4.925 1.00 90.25 92 ILE A O 1
ATOM 719 N N . ARG A 1 93 ? -2.834 2.819 -2.697 1.00 88.50 93 ARG A N 1
ATOM 720 C CA . ARG A 1 93 ? -3.944 3.727 -2.417 1.00 88.50 93 ARG A CA 1
ATOM 721 C C . ARG A 1 93 ? -3.440 4.926 -1.632 1.00 88.50 93 ARG A C 1
ATOM 723 O O . ARG A 1 93 ? -2.777 4.778 -0.609 1.00 88.50 93 ARG A O 1
ATOM 730 N N . MET A 1 94 ? -3.822 6.111 -2.086 1.00 83.44 94 MET A N 1
ATOM 731 C CA . MET A 1 94 ? -3.555 7.356 -1.387 1.00 83.44 94 MET A CA 1
ATOM 732 C C . MET A 1 94 ? -4.760 7.759 -0.556 1.00 83.44 94 MET A C 1
ATOM 734 O O . MET A 1 94 ? -5.811 8.070 -1.125 1.00 83.44 94 MET A O 1
ATOM 738 N N . PRO A 1 95 ? -4.631 7.798 0.781 1.00 79.44 95 PRO A N 1
ATOM 739 C CA . PRO A 1 95 ? -5.655 8.359 1.641 1.00 79.44 95 PRO A CA 1
ATOM 740 C C . PRO A 1 95 ? -5.954 9.804 1.238 1.00 79.44 95 PRO A C 1
ATOM 742 O O . PRO A 1 95 ? -5.149 10.713 1.456 1.00 79.44 95 PRO A O 1
ATOM 745 N N . THR A 1 96 ? -7.131 10.028 0.659 1.00 79.62 96 THR A N 1
ATOM 746 C CA . THR A 1 96 ? -7.626 11.378 0.385 1.00 79.62 96 THR A CA 1
ATOM 747 C C . THR A 1 96 ? -7.961 12.088 1.704 1.00 79.62 96 THR A C 1
ATOM 749 O O . THR A 1 96 ? -8.183 11.425 2.724 1.00 79.62 96 THR A O 1
ATOM 752 N N . PRO A 1 97 ? -8.053 13.431 1.727 1.00 82.19 97 PRO A N 1
ATOM 753 C CA . PRO A 1 97 ? -8.521 14.152 2.911 1.00 82.19 97 PRO A CA 1
ATOM 754 C C . PRO A 1 97 ? -9.867 13.624 3.430 1.00 82.19 97 PRO A C 1
ATOM 756 O O . PRO A 1 97 ? -10.034 13.427 4.631 1.00 82.19 97 PRO A O 1
ATOM 759 N N . VAL A 1 98 ? -10.784 13.287 2.515 1.00 85.00 98 VAL A N 1
ATOM 760 C CA . VAL A 1 98 ? -12.079 12.673 2.844 1.00 85.00 98 VAL A CA 1
ATOM 761 C C . VAL A 1 98 ? -11.893 11.329 3.550 1.00 85.00 98 VAL A C 1
ATOM 763 O O . VAL A 1 98 ? -12.523 11.097 4.578 1.00 85.00 98 VAL A O 1
ATOM 766 N N . HIS A 1 99 ? -10.994 10.469 3.058 1.00 83.50 99 HIS A N 1
ATOM 767 C CA . HIS A 1 99 ? -10.692 9.189 3.703 1.00 83.50 99 HIS A CA 1
ATOM 768 C C . HIS A 1 99 ? -10.164 9.384 5.131 1.00 83.50 99 HIS A C 1
ATOM 770 O O . HIS A 1 99 ? -10.623 8.713 6.051 1.00 83.50 99 HIS A O 1
ATOM 776 N N . LYS A 1 100 ? -9.255 10.344 5.344 1.00 83.00 100 LYS A N 1
ATOM 777 C CA . LYS A 1 100 ? -8.701 10.636 6.678 1.00 83.00 100 LYS A CA 1
ATOM 778 C C . LYS A 1 100 ? -9.773 11.115 7.656 1.00 83.00 100 LYS A C 1
ATOM 780 O O . LYS A 1 100 ? -9.844 10.613 8.777 1.00 83.00 100 LYS A O 1
ATOM 785 N N . ILE A 1 101 ? -10.631 12.042 7.224 1.00 91.38 101 ILE A N 1
ATOM 786 C CA . ILE A 1 101 ? -11.746 12.555 8.034 1.00 91.38 101 ILE A CA 1
ATOM 787 C C . ILE A 1 101 ? -12.721 11.424 8.372 1.00 91.38 101 ILE A C 1
ATOM 789 O O . ILE A 1 101 ? -13.134 11.280 9.524 1.00 91.38 101 ILE A O 1
ATOM 793 N N . PHE A 1 102 ? -13.062 10.595 7.384 1.00 90.81 102 PHE A N 1
ATOM 794 C CA . PHE A 1 102 ? -13.940 9.449 7.581 1.00 90.81 102 PHE A CA 1
ATOM 795 C C . PHE A 1 102 ? -13.358 8.456 8.594 1.00 90.81 102 PHE A C 1
ATOM 797 O O . PHE A 1 102 ? -14.036 8.119 9.563 1.00 90.81 102 PHE A O 1
ATOM 804 N N . CYS A 1 103 ? -12.093 8.053 8.447 1.00 87.62 103 CYS A N 1
ATOM 805 C CA . CYS A 1 103 ? -11.431 7.152 9.391 1.00 87.62 103 CYS A CA 1
ATOM 806 C C . CYS A 1 103 ? -11.409 7.730 10.814 1.00 87.62 103 CYS A C 1
ATOM 808 O O . CYS A 1 103 ? -11.762 7.030 11.762 1.00 87.62 103 CYS A O 1
ATOM 810 N N . ALA A 1 104 ? -11.095 9.020 10.972 1.00 92.25 104 ALA A N 1
ATOM 811 C CA . ALA A 1 104 ? -11.137 9.684 12.275 1.00 92.25 104 ALA A CA 1
ATOM 812 C C . ALA A 1 104 ? -12.550 9.675 12.891 1.00 92.25 104 ALA A C 1
ATOM 814 O O . ALA A 1 104 ? -12.705 9.453 14.093 1.00 92.25 104 ALA A O 1
ATOM 815 N N . ASN A 1 105 ? -13.594 9.875 12.077 1.00 96.38 105 ASN A N 1
ATOM 816 C CA . ASN A 1 105 ? -14.988 9.776 12.515 1.00 96.38 105 ASN A CA 1
ATOM 817 C C . ASN A 1 105 ? -15.352 8.357 12.971 1.00 96.38 105 ASN A C 1
ATOM 819 O O . ASN A 1 105 ? -15.983 8.202 14.018 1.00 96.38 105 ASN A O 1
ATOM 823 N N . VAL A 1 106 ? -14.950 7.336 12.208 1.00 96.44 106 VAL A N 1
ATOM 824 C CA . VAL A 1 106 ? -15.207 5.925 12.529 1.00 96.44 106 VAL A CA 1
ATOM 825 C C . VAL A 1 106 ? -14.539 5.547 13.847 1.00 96.44 106 VAL A C 1
ATOM 827 O O . VAL A 1 106 ? -15.224 5.076 14.754 1.00 96.44 106 VAL A O 1
ATOM 830 N N . VAL A 1 107 ? -13.241 5.832 13.996 1.00 96.50 107 VAL A N 1
ATOM 831 C CA . VAL A 1 107 ? -12.488 5.560 15.233 1.00 96.50 107 VAL A CA 1
ATOM 832 C C . VAL A 1 107 ? -13.145 6.248 16.426 1.00 96.50 107 VAL A C 1
ATOM 834 O O . VAL A 1 107 ? -13.410 5.607 17.442 1.00 96.50 107 VAL A O 1
ATOM 837 N N . ARG A 1 108 ? -13.495 7.534 16.294 1.00 97.19 108 ARG A N 1
ATOM 838 C CA . ARG A 1 108 ? -14.178 8.279 17.361 1.00 97.19 108 ARG A CA 1
ATOM 839 C C . ARG A 1 108 ? -15.508 7.639 17.749 1.00 97.19 108 ARG A C 1
ATOM 841 O O . ARG A 1 108 ? -15.822 7.556 18.933 1.00 97.19 108 ARG A O 1
ATOM 848 N N . ASN A 1 109 ? -16.306 7.213 16.772 1.00 97.75 109 ASN A N 1
ATOM 849 C CA . ASN A 1 109 ? -17.611 6.619 17.041 1.00 97.75 109 ASN A CA 1
ATOM 850 C C . ASN A 1 109 ? -17.481 5.259 17.740 1.00 97.75 109 ASN A C 1
ATOM 852 O O . ASN A 1 109 ? -18.203 4.998 18.700 1.00 97.75 109 ASN A O 1
ATOM 856 N N . ILE A 1 110 ? -16.531 4.424 17.308 1.00 97.12 110 ILE A N 1
ATOM 857 C CA . ILE A 1 110 ? -16.227 3.145 17.962 1.00 97.12 110 ILE A CA 1
ATOM 858 C C . ILE A 1 110 ? -15.799 3.390 19.411 1.00 97.12 110 ILE A C 1
ATOM 860 O O . ILE A 1 110 ? -16.379 2.809 20.324 1.00 97.12 110 ILE A O 1
ATOM 864 N N . MET A 1 111 ? -14.865 4.316 19.642 1.00 96.94 111 MET A N 1
ATOM 865 C CA . MET A 1 111 ? -14.427 4.684 20.992 1.00 96.94 111 MET A CA 1
ATOM 866 C C . MET A 1 111 ? -15.591 5.160 21.865 1.00 96.94 111 MET A C 1
ATOM 868 O O . MET A 1 111 ? -15.748 4.695 22.990 1.00 96.94 111 MET A O 1
ATOM 872 N N . LYS A 1 112 ? -16.465 6.025 21.334 1.00 96.12 112 LYS A N 1
ATOM 873 C CA . LYS A 1 112 ? -17.656 6.494 22.054 1.00 96.12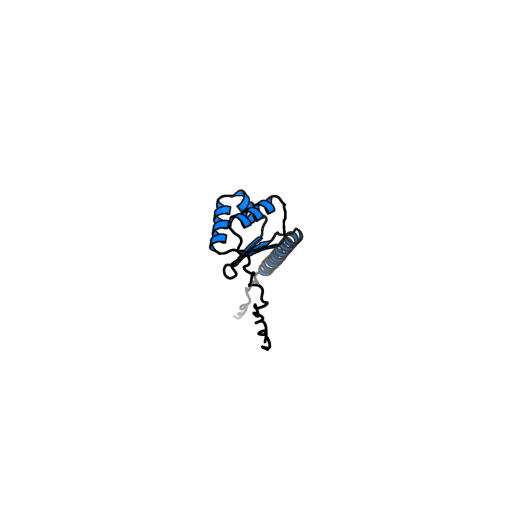 112 LYS A CA 1
ATOM 874 C C . LYS A 1 112 ? -18.585 5.339 22.436 1.00 96.12 112 LYS A C 1
ATOM 876 O O . LYS A 1 112 ? -19.138 5.347 23.531 1.00 96.12 112 LYS A O 1
ATOM 881 N N . GLN A 1 113 ? -18.777 4.359 21.555 1.00 95.31 113 GLN A N 1
ATOM 882 C CA . GLN A 1 113 ? -19.590 3.181 21.860 1.00 95.31 113 GLN A CA 1
ATOM 883 C C . GLN A 1 113 ? -18.946 2.325 22.954 1.00 95.31 113 GLN A C 1
ATOM 885 O O . GLN A 1 113 ? -19.625 1.968 23.914 1.00 95.31 113 GLN A O 1
ATOM 890 N N . LEU A 1 114 ? -17.640 2.064 22.863 1.00 95.31 114 LEU A N 1
ATOM 891 C CA . LEU A 1 114 ? -16.901 1.299 23.870 1.00 95.31 114 LEU A CA 1
ATOM 892 C C . LEU A 1 114 ? -16.956 1.955 25.258 1.00 95.31 114 LEU A C 1
ATOM 894 O O . LEU A 1 114 ? -17.176 1.259 26.248 1.00 95.31 114 LEU A O 1
ATOM 898 N N . GLU A 1 115 ? -16.838 3.281 25.346 1.00 94.44 115 GLU A N 1
ATOM 899 C CA . GLU A 1 115 ? -16.965 3.999 26.623 1.00 94.44 115 GLU A CA 1
ATOM 900 C C . GLU A 1 115 ? -18.377 3.899 27.222 1.00 94.44 115 GLU A C 1
ATOM 902 O O . GLU A 1 115 ? -18.524 3.707 28.430 1.00 94.44 115 GLU A O 1
ATOM 907 N N . ARG A 1 116 ? -19.427 3.921 26.389 1.00 91.38 116 ARG A N 1
ATOM 908 C CA . ARG A 1 116 ? -20.806 3.687 26.858 1.00 91.38 116 ARG A CA 1
ATOM 909 C C . ARG A 1 116 ? -20.979 2.280 27.432 1.00 91.38 116 ARG A C 1
ATOM 911 O O . ARG A 1 116 ? -21.631 2.129 28.462 1.00 91.38 116 ARG A O 1
ATOM 91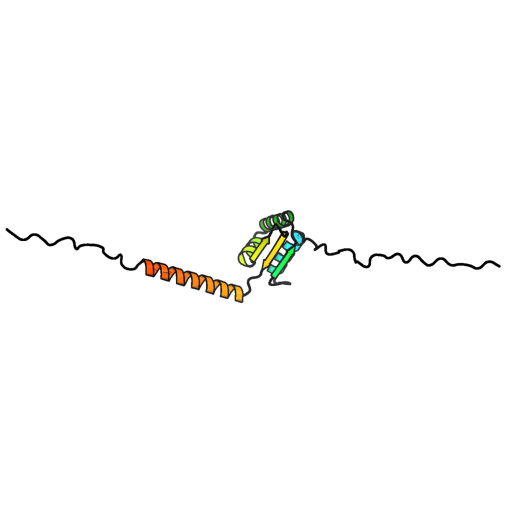8 N N . PHE A 1 117 ? -20.382 1.261 26.809 1.00 89.12 117 PHE A N 1
ATOM 919 C CA . PHE A 1 117 ? -20.411 -0.107 27.340 1.00 89.12 117 PHE A CA 1
ATOM 920 C C . PHE A 1 117 ? -19.668 -0.227 28.673 1.00 89.12 117 PHE A C 1
ATOM 922 O O . PHE A 1 117 ? -20.177 -0.863 29.596 1.00 89.12 117 PHE A O 1
ATOM 929 N N . LYS A 1 118 ? -18.506 0.424 28.816 1.00 86.56 118 LYS A N 1
ATOM 930 C CA . LYS A 1 118 ? -17.780 0.471 30.096 1.00 86.56 118 LYS A CA 1
ATOM 931 C C . LYS A 1 118 ? -18.627 1.104 31.199 1.00 86.56 118 LYS A C 1
ATOM 933 O O . LYS A 1 118 ? -18.718 0.545 32.283 1.00 86.56 118 LYS A O 1
ATOM 938 N N . GLN A 1 119 ? -19.288 2.222 30.914 1.00 76.88 119 GLN A N 1
ATOM 939 C CA . GLN A 1 119 ? -20.139 2.922 31.883 1.00 76.88 119 GLN A CA 1
ATOM 940 C C . GLN A 1 119 ? -21.398 2.119 32.249 1.00 76.88 119 GLN A C 1
ATOM 942 O O . GLN A 1 119 ? -21.819 2.140 33.400 1.00 76.88 119 GLN A O 1
ATOM 947 N N . CYS A 1 120 ? -21.963 1.352 31.311 1.00 62.78 120 CYS A N 1
ATOM 948 C CA . CYS A 1 120 ? -23.094 0.459 31.578 1.00 62.78 120 CYS A CA 1
ATOM 949 C C . CYS A 1 120 ? -22.701 -0.753 32.448 1.00 62.78 120 CYS A C 1
ATOM 951 O O . CYS A 1 120 ? -23.481 -1.180 33.297 1.00 62.78 120 CYS A O 1
ATOM 953 N N . ASN A 1 121 ? -21.470 -1.256 32.304 1.00 59.38 121 ASN A N 1
ATOM 954 C CA . ASN A 1 121 ? -20.933 -2.351 33.122 1.00 59.38 121 ASN A CA 1
ATOM 955 C C . ASN A 1 121 ? -20.435 -1.914 34.515 1.00 59.38 121 ASN A C 1
ATOM 957 O O . ASN A 1 121 ? -20.114 -2.772 35.335 1.00 59.38 121 ASN A O 1
ATOM 961 N N . ILE A 1 122 ? -20.400 -0.608 34.805 1.00 58.72 122 ILE A N 1
ATOM 962 C CA . ILE A 1 122 ? -20.140 -0.032 36.140 1.00 58.72 122 ILE A CA 1
ATOM 963 C C . ILE A 1 122 ? -21.464 0.523 36.718 1.00 58.72 122 ILE A C 1
ATOM 965 O O . ILE A 1 122 ? -21.504 1.530 37.416 1.00 58.72 122 ILE A O 1
ATOM 969 N N . GLY A 1 123 ? -22.595 -0.122 36.413 1.00 56.72 123 GLY A N 1
ATOM 970 C CA . GLY A 1 123 ? -23.807 0.021 37.223 1.00 56.72 123 GLY A CA 1
ATOM 971 C C . GLY A 1 123 ? -23.591 -0.620 38.602 1.00 56.72 123 GLY A C 1
ATOM 972 O O . GLY A 1 123 ? -22.789 -1.554 38.703 1.00 56.72 123 GLY A O 1
ATOM 973 N N . PRO A 1 124 ? -24.259 -0.141 39.671 1.00 52.16 124 PRO A N 1
ATOM 974 C CA . PRO A 1 124 ? -24.015 -0.627 41.025 1.00 52.16 124 PRO A CA 1
ATOM 975 C C . PRO A 1 124 ? -24.157 -2.149 41.043 1.00 52.16 124 PRO A C 1
ATOM 977 O O . PRO A 1 124 ? -25.172 -2.687 40.585 1.00 52.16 124 PRO A O 1
ATOM 980 N N . LYS A 1 125 ? -23.127 -2.850 41.542 1.00 52.38 125 LYS A N 1
ATOM 981 C CA . LYS A 1 125 ? -23.247 -4.269 41.888 1.00 52.38 125 LYS A CA 1
ATOM 982 C C . LYS A 1 125 ? -24.485 -4.361 42.766 1.00 52.38 125 LYS A C 1
ATOM 984 O O . LYS A 1 125 ? -24.502 -3.784 43.845 1.00 52.38 125 LYS A O 1
ATOM 989 N N . ARG A 1 126 ? -25.547 -4.992 42.260 1.00 52.94 126 ARG A N 1
ATOM 990 C CA . ARG A 1 126 ? -26.757 -5.231 43.045 1.00 52.94 126 ARG A CA 1
ATOM 991 C C . ARG A 1 126 ? -26.309 -5.975 44.293 1.00 52.94 126 ARG A C 1
ATOM 993 O O . ARG A 1 126 ? -25.877 -7.122 44.183 1.00 52.94 126 ARG A O 1
ATOM 1000 N N . ASP A 1 127 ? -26.369 -5.295 45.432 1.00 50.81 127 ASP A N 1
ATOM 1001 C CA . ASP A 1 127 ? -26.137 -5.873 46.743 1.00 50.81 127 ASP A CA 1
ATOM 1002 C C . ASP A 1 127 ? -27.167 -6.983 46.950 1.00 50.81 127 ASP A C 1
ATOM 1004 O O . ASP A 1 127 ? -28.299 -6.761 47.377 1.00 50.81 127 ASP A O 1
ATOM 1008 N N . MET A 1 128 ? -26.789 -8.210 46.601 1.00 55.69 128 MET A N 1
ATOM 1009 C CA . MET A 1 128 ? -27.503 -9.402 47.029 1.00 55.69 128 MET A CA 1
ATOM 1010 C C . MET A 1 128 ? -27.109 -9.687 48.475 1.00 55.69 128 MET A C 1
ATOM 1012 O O . MET A 1 128 ? -26.386 -10.639 48.752 1.00 55.69 128 MET A O 1
ATOM 1016 N N . GLN A 1 129 ? -27.571 -8.861 49.416 1.00 53.97 129 GLN A N 1
ATOM 1017 C CA . GLN A 1 129 ? -27.466 -9.215 50.823 1.00 53.97 129 GLN A CA 1
ATOM 1018 C C . GLN A 1 129 ? -28.757 -8.943 51.604 1.00 53.97 129 GLN A C 1
ATOM 1020 O O . GLN A 1 129 ? -29.212 -7.815 51.756 1.00 53.97 129 GLN A O 1
ATOM 1025 N N . LYS A 1 130 ? -29.222 -10.041 52.213 1.00 53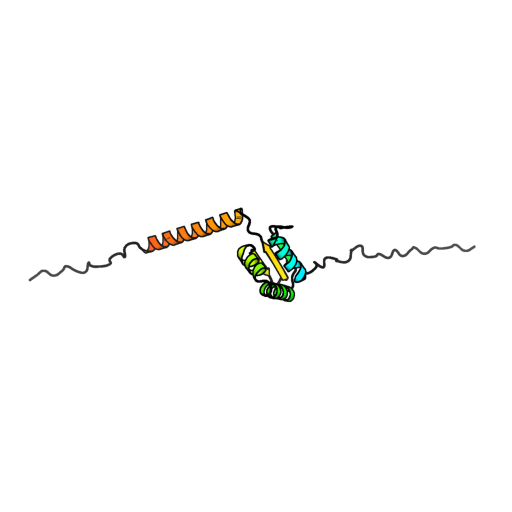.34 130 LYS A N 1
ATOM 1026 C CA . LYS A 1 130 ? -30.063 -10.156 53.414 1.00 53.34 130 LYS A CA 1
ATOM 1027 C C . LYS A 1 130 ? -31.565 -9.947 53.242 1.00 53.34 130 LYS A C 1
ATOM 1029 O O . LYS A 1 130 ? -32.088 -8.888 53.556 1.00 53.34 130 LYS A O 1
ATOM 1034 N N . LYS A 1 131 ? -32.265 -11.057 52.980 1.00 47.88 131 LYS A N 1
ATOM 1035 C CA . LYS A 1 131 ? -33.440 -11.460 53.776 1.00 47.88 131 LYS A CA 1
ATOM 1036 C C . LYS A 1 131 ? -33.479 -12.986 53.905 1.00 47.88 131 LYS A C 1
ATOM 1038 O O . LYS A 1 131 ? -34.200 -13.649 53.176 1.00 47.88 131 LYS A O 1
ATOM 1043 N N . PHE A 1 132 ? -32.694 -13.534 54.831 1.00 45.66 132 PHE A N 1
ATOM 1044 C CA . PHE A 1 132 ? -33.016 -14.827 55.435 1.00 45.66 132 PHE A CA 1
ATOM 1045 C C . PHE A 1 132 ? -33.281 -14.597 56.925 1.00 45.66 132 PHE A C 1
ATOM 1047 O O . PHE A 1 132 ? -32.379 -14.297 57.698 1.00 45.66 132 PHE A O 1
ATOM 1054 N N . ASN A 1 133 ? -34.570 -14.696 57.242 1.00 45.66 133 ASN A N 1
ATOM 1055 C CA . ASN A 1 133 ? -35.180 -15.132 58.493 1.00 45.66 133 ASN A CA 1
ATOM 1056 C C . ASN A 1 133 ? -34.930 -14.316 59.769 1.00 45.66 133 ASN A C 1
ATOM 1058 O O . ASN A 1 133 ? -34.168 -14.694 60.651 1.00 45.66 133 ASN A O 1
ATOM 1062 N N . THR A 1 134 ? -35.766 -13.293 59.952 1.00 53.06 134 THR A N 1
ATOM 1063 C CA . THR A 1 134 ? -36.437 -13.075 61.240 1.00 53.06 134 THR A CA 1
ATOM 1064 C C . THR A 1 134 ? -37.538 -14.125 61.408 1.00 53.06 134 THR A C 1
ATOM 1066 O O . THR A 1 134 ? -38.624 -13.961 60.857 1.00 53.06 134 THR A O 1
ATOM 1069 N N . SER A 1 135 ? -37.267 -15.203 62.142 1.00 50.59 135 SER A N 1
ATOM 1070 C CA . SER A 1 135 ? -38.308 -15.979 62.827 1.00 50.59 135 SER A CA 1
ATOM 1071 C C . SER A 1 135 ? -37.682 -16.867 63.899 1.00 50.59 135 SER A C 1
ATOM 1073 O O . SER A 1 135 ? -37.231 -17.965 63.597 1.00 50.59 135 SER A O 1
ATOM 1075 N N . HIS A 1 136 ? -37.641 -16.370 65.134 1.00 40.31 136 HIS A N 1
ATOM 1076 C CA . HIS A 1 136 ? -38.007 -17.133 66.332 1.00 40.31 136 HIS A CA 1
ATOM 1077 C C . HIS A 1 136 ? -38.161 -16.153 67.505 1.00 40.31 136 HIS A C 1
ATOM 1079 O O . HIS A 1 136 ? -37.189 -15.671 68.080 1.00 40.31 136 HIS A O 1
ATOM 1085 N N . ARG A 1 137 ? -39.421 -15.802 67.783 1.00 47.72 137 ARG A N 1
ATOM 1086 C CA . ARG A 1 137 ? -39.917 -15.492 69.129 1.00 47.72 137 ARG A CA 1
ATOM 1087 C C . ARG A 1 137 ? -40.560 -16.768 69.676 1.00 47.72 137 ARG A C 1
ATOM 1089 O O . ARG A 1 137 ? -41.064 -17.546 68.867 1.00 47.72 137 ARG A O 1
ATOM 1096 N N . HIS A 1 138 ? -40.639 -16.818 71.006 1.00 44.12 138 HIS A N 1
ATOM 1097 C CA . HIS A 1 138 ? -41.311 -17.786 71.883 1.00 44.12 138 HIS A CA 1
ATOM 1098 C C . HIS A 1 138 ? -40.418 -18.958 72.296 1.00 44.12 138 HIS A C 1
ATOM 1100 O O . HIS A 1 138 ? -39.918 -19.667 71.431 1.00 44.12 138 HIS A O 1
ATOM 1106 N N . ASP A 1 139 ? -40.138 -19.214 73.572 1.00 45.38 139 ASP A N 1
ATOM 1107 C CA . ASP A 1 139 ? -40.444 -18.573 74.865 1.00 45.38 139 ASP A CA 1
ATOM 1108 C C . ASP A 1 139 ? -39.326 -18.981 75.849 1.00 45.38 139 ASP A C 1
ATOM 1110 O O . ASP A 1 139 ? -38.680 -20.028 75.592 1.00 45.38 139 ASP A O 1
#

Secondary structure (DSSP, 8-state):
-----PPPP------SPPP------PPPHHHHHHHHHHHHTT-S--SEEEEE--HHHHHHHHHHHHT-HHHHHHHHHH-EEEEETTTTEEEEE---HHHHHHHHHHHHHHHHHHHHHHHHHTS--------S-------

Radius of gyration: 35.07 Å; chains: 1; bounding box: 59×39×155 Å

Organism: NCBI:txid1034304